Protein AF-A0A2W1BHB2-F1 (afdb_monomer)

Radius of gyration: 22.13 Å; Cα contacts (8 Å, |Δi|>4): 129; chains: 1; bounding box: 73×28×51 Å

Solvent-accessible surface area (backbone atoms only — not comparable to full-atom values): 10340 Å² total; per-residue (Å²): 120,64,66,63,57,37,51,50,30,36,60,56,56,70,39,57,72,58,47,58,59,44,63,76,51,37,40,75,60,80,74,75,76,70,91,70,74,86,74,68,98,80,65,88,74,72,78,78,63,84,66,78,77,71,90,64,68,102,76,68,86,60,79,73,83,74,68,70,53,88,49,71,67,52,37,51,53,52,31,42,50,50,31,23,73,72,37,92,89,43,71,77,83,55,86,57,38,24,28,41,60,71,40,47,38,49,42,30,37,76,74,65,71,46,77,60,55,70,66,57,52,47,51,51,28,64,73,32,24,80,51,68,68,39,35,74,69,49,25,27,39,68,68,15,50,53,44,49,71,67,32,90,85,56,62,98,70,64,75,71,63,55,62,67,68,75,73,117

Structure (mmCIF, N/CA/C/O backbone):
data_AF-A0A2W1BHB2-F1
#
_entry.id   AF-A0A2W1BHB2-F1
#
loop_
_atom_site.group_PDB
_atom_site.id
_atom_site.type_symbol
_atom_site.label_atom_id
_atom_site.label_alt_id
_atom_site.label_comp_id
_atom_site.label_asym_id
_atom_site.label_entity_id
_atom_site.label_seq_id
_atom_site.pdbx_PDB_ins_code
_atom_site.Cartn_x
_atom_site.Cartn_y
_atom_site.Cartn_z
_atom_site.occupancy
_atom_site.B_iso_or_equiv
_atom_site.auth_seq_id
_atom_site.auth_comp_id
_atom_site.auth_asym_id
_atom_site.auth_atom_id
_atom_site.pdbx_PDB_model_num
ATOM 1 N N . MET A 1 1 ? 1.956 -12.190 -21.454 1.00 59.44 1 MET A N 1
ATOM 2 C CA . MET A 1 1 ? 1.671 -11.713 -20.075 1.00 59.44 1 MET A CA 1
ATOM 3 C C . MET A 1 1 ? 2.510 -10.486 -19.694 1.00 59.44 1 MET A C 1
ATOM 5 O O . MET A 1 1 ? 2.245 -9.894 -18.657 1.00 59.44 1 MET A O 1
ATOM 9 N N . ASP A 1 2 ? 3.473 -10.061 -20.518 1.00 78.06 2 ASP A N 1
ATOM 10 C CA . ASP A 1 2 ? 4.434 -9.001 -20.174 1.00 78.06 2 ASP A CA 1
ATOM 11 C C . ASP A 1 2 ? 3.838 -7.591 -20.082 1.00 78.06 2 ASP A C 1
ATOM 13 O O . ASP A 1 2 ? 4.201 -6.842 -19.180 1.00 78.06 2 ASP A O 1
ATOM 17 N N . PHE A 1 3 ? 2.860 -7.254 -20.932 1.00 87.69 3 PHE A N 1
ATOM 18 C CA . PHE A 1 3 ? 2.218 -5.934 -20.904 1.00 87.69 3 PHE A CA 1
ATOM 19 C C . PHE A 1 3 ? 1.515 -5.636 -19.574 1.00 87.69 3 PHE A C 1
ATOM 21 O O . PHE A 1 3 ? 1.622 -4.530 -19.064 1.00 87.69 3 PHE A O 1
ATOM 28 N N . VAL A 1 4 ? 0.823 -6.614 -18.980 1.00 89.44 4 VAL A N 1
ATOM 29 C CA . VAL A 1 4 ? 0.113 -6.409 -17.704 1.00 89.44 4 VAL A CA 1
ATOM 30 C C . VAL A 1 4 ? 1.102 -6.127 -16.574 1.00 89.44 4 VAL A C 1
ATOM 32 O O . VAL A 1 4 ? 0.850 -5.255 -15.747 1.00 89.44 4 VAL A O 1
ATOM 35 N N . THR A 1 5 ? 2.228 -6.842 -16.533 1.00 87.12 5 THR A N 1
ATOM 36 C CA . THR A 1 5 ? 3.285 -6.600 -15.541 1.00 87.12 5 THR A CA 1
ATOM 37 C C . THR A 1 5 ? 3.904 -5.221 -15.740 1.00 87.12 5 THR A C 1
ATOM 39 O O . THR A 1 5 ? 4.012 -4.469 -14.779 1.00 87.12 5 THR A O 1
ATOM 42 N N . LEU A 1 6 ? 4.222 -4.862 -16.986 1.00 89.44 6 LEU A N 1
ATOM 43 C CA . LEU A 1 6 ? 4.741 -3.543 -17.335 1.00 89.44 6 LEU A CA 1
ATO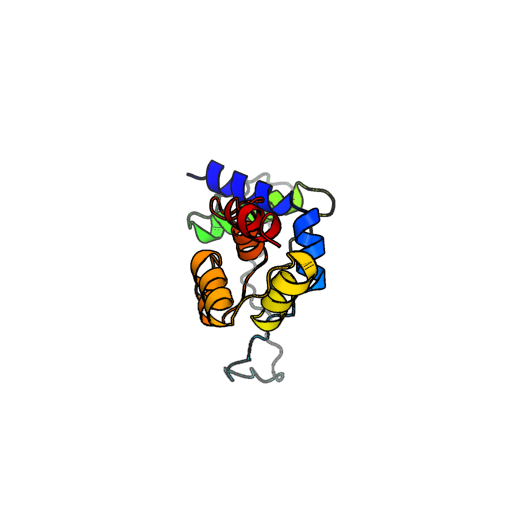M 44 C C . LEU A 1 6 ? 3.770 -2.426 -16.927 1.00 89.44 6 LEU A C 1
ATOM 46 O O . LEU A 1 6 ? 4.151 -1.494 -16.226 1.00 89.44 6 LEU A O 1
ATOM 50 N N . PHE A 1 7 ? 2.495 -2.547 -17.297 1.00 90.94 7 PHE A N 1
ATOM 51 C CA . PHE A 1 7 ? 1.454 -1.586 -16.942 1.00 90.94 7 PHE A CA 1
ATOM 52 C C . PHE A 1 7 ? 1.313 -1.420 -15.425 1.00 90.94 7 PHE A C 1
ATOM 54 O O . PHE A 1 7 ? 1.124 -0.302 -14.949 1.00 90.94 7 PHE A O 1
ATOM 61 N N . ARG A 1 8 ? 1.435 -2.506 -14.649 1.00 88.75 8 ARG A N 1
ATOM 62 C CA . ARG A 1 8 ? 1.427 -2.443 -13.179 1.00 88.75 8 ARG A CA 1
ATOM 63 C C . ARG A 1 8 ? 2.621 -1.662 -12.637 1.00 88.75 8 ARG A C 1
ATOM 65 O O . ARG A 1 8 ? 2.410 -0.820 -11.769 1.00 88.75 8 ARG A O 1
ATOM 72 N N . SER A 1 9 ? 3.826 -1.888 -13.166 1.00 88.81 9 SER A N 1
ATOM 73 C CA . SER A 1 9 ? 5.021 -1.124 -12.785 1.00 88.81 9 SER A CA 1
ATOM 74 C C . SER A 1 9 ? 4.816 0.374 -13.029 1.00 88.81 9 SER A C 1
ATOM 76 O O . SER A 1 9 ? 5.009 1.178 -12.122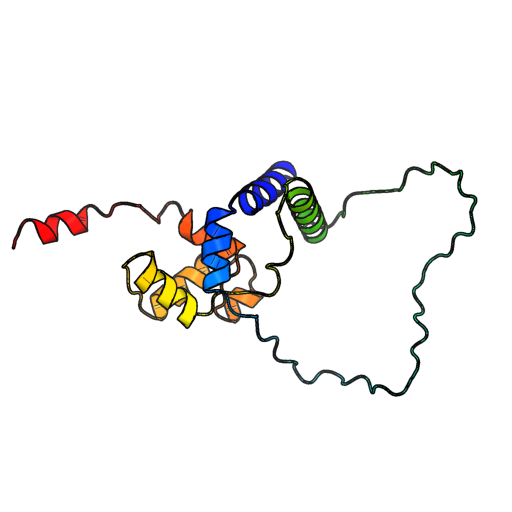 1.00 88.81 9 SER A O 1
ATOM 78 N N . PHE A 1 10 ? 4.314 0.757 -14.208 1.00 90.50 10 PHE A N 1
ATOM 79 C CA . PHE A 1 10 ? 3.989 2.156 -14.511 1.00 90.50 10 PHE A CA 1
ATOM 80 C C . PHE A 1 10 ? 2.892 2.718 -13.602 1.00 90.50 10 PHE A C 1
ATOM 82 O O . PHE A 1 10 ? 3.053 3.796 -13.035 1.00 90.50 10 PHE A O 1
ATOM 89 N N . SER A 1 11 ? 1.794 1.982 -13.422 1.00 89.50 11 SER A N 1
ATOM 90 C CA . SER A 1 11 ? 0.664 2.406 -12.584 1.00 89.50 11 SER A CA 1
ATOM 91 C C . SER A 1 11 ? 1.078 2.687 -11.146 1.00 89.50 11 SER A C 1
ATOM 93 O O . SER A 1 11 ? 0.517 3.576 -10.519 1.00 89.50 11 SER A O 1
ATOM 95 N N . LEU A 1 12 ? 2.048 1.935 -10.625 1.00 87.88 12 LEU A N 1
ATOM 96 C CA . LEU A 1 12 ? 2.578 2.131 -9.284 1.00 87.88 12 LEU A CA 1
ATOM 97 C C . LEU A 1 12 ? 3.485 3.362 -9.205 1.00 87.88 12 LEU A C 1
ATOM 99 O O . LEU A 1 12 ? 3.347 4.158 -8.281 1.00 87.88 12 LEU A O 1
ATOM 103 N N . VAL A 1 13 ? 4.389 3.547 -10.170 1.00 85.38 13 VAL A N 1
ATOM 104 C CA . VAL A 1 13 ? 5.334 4.675 -10.158 1.00 85.38 13 VAL A CA 1
ATOM 105 C C . VAL A 1 13 ? 4.632 6.020 -10.382 1.00 85.38 13 VAL A C 1
ATOM 107 O O . VAL A 1 13 ? 5.037 7.020 -9.797 1.00 85.38 13 VAL A O 1
ATOM 110 N N . MET A 1 14 ? 3.547 6.053 -11.162 1.00 87.31 14 MET A N 1
ATOM 111 C CA . MET A 1 14 ? 2.756 7.272 -11.394 1.00 87.31 14 MET A CA 1
ATOM 112 C C . MET A 1 14 ? 2.018 7.792 -10.147 1.00 87.31 14 MET A C 1
ATOM 114 O O . MET A 1 14 ? 1.488 8.898 -10.182 1.00 87.31 14 MET A O 1
ATOM 118 N N . ARG A 1 15 ? 1.962 7.021 -9.054 1.00 87.62 15 ARG A N 1
ATOM 119 C CA . ARG A 1 15 ? 1.237 7.364 -7.819 1.00 87.62 15 ARG A CA 1
ATOM 120 C C . ARG A 1 15 ? 2.097 8.177 -6.848 1.00 87.62 15 ARG A C 1
ATOM 122 O O . ARG A 1 15 ? 2.343 7.742 -5.718 1.00 87.62 15 ARG A O 1
ATOM 129 N N . SER A 1 16 ? 2.591 9.336 -7.284 1.00 87.56 16 SER A N 1
ATOM 130 C CA . SER A 1 16 ? 3.440 10.201 -6.448 1.00 87.56 16 SER A CA 1
ATOM 131 C C . SER A 1 16 ? 2.727 10.664 -5.173 1.00 87.56 16 SER A C 1
ATOM 133 O O . SER A 1 16 ? 3.336 10.719 -4.113 1.00 87.56 16 SER A O 1
ATOM 135 N N . GLU A 1 17 ? 1.415 10.890 -5.233 1.00 90.00 17 GLU A N 1
ATOM 136 C CA . GLU A 1 17 ? 0.601 11.303 -4.090 1.00 90.00 17 GLU A CA 1
ATOM 137 C C . GLU A 1 17 ? 0.569 10.249 -2.976 1.00 90.00 17 GLU A C 1
ATOM 139 O O . GLU A 1 17 ? 0.678 10.565 -1.790 1.00 90.00 17 GLU A O 1
ATOM 144 N N . LEU A 1 18 ? 0.456 8.970 -3.349 1.00 91.88 18 LEU A N 1
ATOM 145 C CA . LEU A 1 18 ? 0.451 7.872 -2.381 1.00 91.88 18 LEU A CA 1
ATOM 146 C C . LEU A 1 18 ? 1.847 7.627 -1.828 1.00 91.88 18 LEU A C 1
ATOM 148 O O . LEU A 1 18 ? 1.997 7.241 -0.668 1.00 91.88 18 LEU A O 1
ATOM 152 N N . ARG A 1 19 ? 2.863 7.850 -2.660 1.00 89.38 19 ARG A N 1
ATOM 153 C CA . ARG A 1 19 ? 4.258 7.739 -2.261 1.00 89.38 19 ARG A CA 1
ATOM 154 C C . ARG A 1 19 ? 4.601 8.743 -1.168 1.00 89.38 19 ARG A C 1
ATOM 156 O O . ARG A 1 19 ? 5.151 8.334 -0.150 1.00 89.38 19 ARG A O 1
ATOM 163 N N . ASP A 1 20 ? 4.213 10.003 -1.330 1.00 90.44 20 ASP A N 1
ATOM 164 C CA . ASP A 1 20 ? 4.483 11.049 -0.341 1.00 90.44 20 ASP A CA 1
ATOM 165 C C . ASP A 1 20 ? 3.864 10.710 1.023 1.00 90.44 20 ASP A C 1
ATOM 167 O O . ASP A 1 20 ? 4.491 10.881 2.070 1.00 90.44 20 ASP A O 1
ATOM 171 N N . ILE A 1 21 ? 2.639 10.176 1.024 1.00 93.12 21 ILE A N 1
ATOM 172 C CA . ILE A 1 21 ? 1.956 9.727 2.245 1.00 93.12 21 ILE A CA 1
ATOM 173 C C . ILE A 1 21 ? 2.687 8.535 2.873 1.00 93.12 21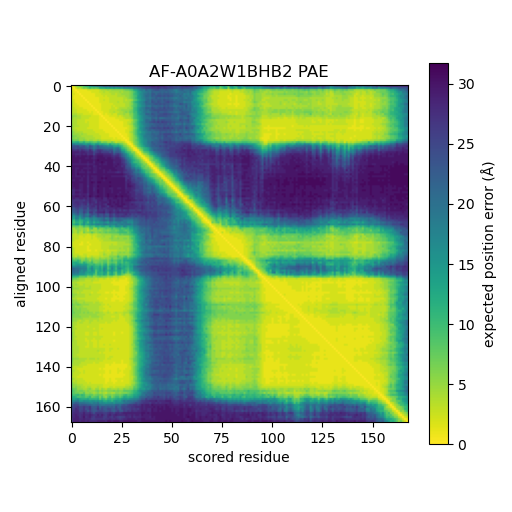 ILE A C 1
ATOM 175 O O . ILE A 1 21 ? 2.878 8.497 4.091 1.00 93.12 21 ILE A O 1
ATOM 179 N N . PHE A 1 22 ? 3.094 7.565 2.052 1.00 94.31 22 PHE A N 1
ATOM 180 C CA . PHE A 1 22 ? 3.823 6.388 2.508 1.00 94.31 22 PHE A CA 1
ATOM 181 C C . PHE A 1 22 ? 5.156 6.778 3.152 1.00 94.31 22 PHE A C 1
ATOM 183 O O . PHE A 1 22 ? 5.444 6.350 4.267 1.00 94.31 22 PHE A O 1
ATOM 190 N N . GLU A 1 23 ? 5.955 7.625 2.502 1.00 92.25 23 GLU A N 1
ATOM 191 C CA . GLU A 1 23 ? 7.293 8.008 2.969 1.00 92.25 23 GLU A CA 1
ATOM 192 C C . GLU A 1 23 ? 7.280 8.744 4.319 1.00 92.25 23 GLU A C 1
ATOM 194 O O . GLU A 1 23 ? 8.217 8.591 5.107 1.00 92.25 23 GLU A O 1
ATOM 199 N N . GLN A 1 24 ? 6.201 9.469 4.631 1.00 93.75 24 GLN A N 1
ATOM 200 C CA . GLN A 1 24 ? 6.016 10.143 5.923 1.00 93.75 24 GLN A CA 1
ATOM 201 C C . GLN A 1 24 ? 5.855 9.178 7.104 1.00 93.75 24 GLN A C 1
ATOM 203 O O . GLN A 1 24 ? 6.142 9.547 8.244 1.00 93.75 24 GLN A O 1
ATOM 208 N N . LEU A 1 25 ? 5.357 7.966 6.856 1.00 94.81 25 LEU A N 1
ATOM 209 C CA . LEU A 1 25 ? 5.047 6.982 7.898 1.00 94.81 25 LEU A CA 1
ATOM 210 C C . LEU A 1 25 ? 5.946 5.747 7.832 1.00 94.81 25 LEU A C 1
ATOM 212 O O . LEU A 1 25 ? 6.100 5.051 8.835 1.00 94.81 25 LEU A O 1
ATOM 216 N N . ALA A 1 26 ? 6.543 5.471 6.675 1.00 94.69 26 ALA A N 1
ATOM 217 C CA . ALA A 1 26 ? 7.359 4.294 6.457 1.00 94.69 26 ALA A CA 1
ATOM 218 C C . ALA A 1 26 ? 8.661 4.366 7.252 1.00 94.69 26 ALA A C 1
ATOM 220 O O . ALA A 1 26 ? 9.383 5.365 7.232 1.00 94.69 26 ALA A O 1
ATOM 221 N N . VAL A 1 27 ? 9.005 3.258 7.891 1.00 94.25 27 VAL A N 1
ATOM 222 C CA . VAL A 1 27 ? 10.245 3.089 8.643 1.00 94.25 27 VAL A CA 1
ATOM 223 C C . VAL A 1 27 ? 11.245 2.267 7.831 1.00 94.25 27 VAL A C 1
ATOM 225 O O . VAL A 1 27 ? 10.839 1.463 6.985 1.00 94.25 27 VAL A O 1
ATOM 228 N N . PRO A 1 28 ? 12.559 2.441 8.050 1.00 91.75 28 PRO A N 1
ATOM 229 C CA . PRO A 1 28 ? 13.549 1.525 7.501 1.00 91.75 28 PRO A CA 1
ATOM 230 C C . PRO A 1 28 ? 13.240 0.090 7.939 1.00 91.75 28 PRO A C 1
ATOM 232 O O . PRO A 1 28 ? 12.977 -0.165 9.117 1.00 91.75 28 PRO A O 1
ATOM 235 N N . ARG A 1 29 ? 13.281 -0.865 7.006 1.00 87.06 29 ARG A N 1
ATOM 236 C CA . ARG A 1 29 ? 13.188 -2.286 7.348 1.00 87.06 29 ARG A CA 1
ATOM 237 C C . ARG A 1 29 ? 14.462 -2.669 8.092 1.00 87.06 29 ARG A C 1
ATOM 239 O O . ARG A 1 29 ? 15.529 -2.763 7.484 1.00 87.06 29 ARG A O 1
ATOM 246 N N . ASN A 1 30 ? 14.345 -2.944 9.388 1.00 71.00 30 ASN A N 1
ATOM 247 C CA . ASN A 1 30 ? 15.420 -3.565 10.150 1.00 71.00 30 ASN A CA 1
ATOM 248 C C . ASN A 1 30 ? 15.647 -4.974 9.601 1.00 71.00 30 ASN A C 1
ATOM 250 O O . ASN A 1 30 ?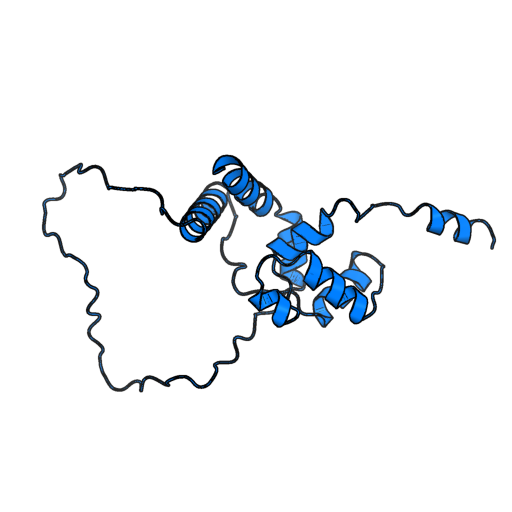 14.979 -5.931 9.987 1.00 71.00 30 ASN A O 1
ATOM 254 N N . ARG A 1 31 ? 16.602 -5.116 8.681 1.00 64.12 31 ARG A N 1
ATOM 255 C CA . ARG A 1 31 ? 17.211 -6.416 8.427 1.00 64.12 31 ARG A CA 1
ATOM 256 C C . ARG A 1 31 ? 17.995 -6.733 9.689 1.00 64.12 31 ARG A C 1
ATOM 258 O O . ARG A 1 31 ? 19.080 -6.191 9.864 1.00 64.12 31 ARG A O 1
ATOM 265 N N . SER A 1 32 ? 17.433 -7.541 10.587 1.00 47.72 32 SER A N 1
ATOM 266 C CA . SER A 1 32 ? 18.256 -8.202 11.597 1.00 47.72 32 SER A CA 1
ATOM 267 C C . SER A 1 32 ? 19.397 -8.872 10.829 1.00 47.72 32 SER A C 1
ATOM 269 O O . SER A 1 32 ? 19.107 -9.703 9.958 1.00 47.72 32 SER A O 1
ATOM 271 N N . PRO A 1 33 ? 20.667 -8.488 11.045 1.00 44.09 33 PRO A N 1
ATOM 272 C CA . PRO A 1 33 ? 21.752 -9.308 10.568 1.00 44.09 33 PRO A CA 1
ATOM 273 C C . PRO A 1 33 ? 21.661 -10.567 11.421 1.00 44.09 33 PRO A C 1
ATOM 275 O O . PRO A 1 33 ? 22.156 -10.611 12.544 1.00 44.09 33 PRO A O 1
ATOM 278 N N . LEU A 1 34 ? 20.975 -11.594 10.914 1.00 44.47 34 LEU A N 1
ATOM 279 C CA . LEU A 1 34 ? 21.267 -12.945 11.356 1.00 44.47 34 LEU A CA 1
ATOM 280 C C . LEU A 1 34 ? 22.782 -13.070 11.227 1.00 44.47 34 LEU A C 1
ATOM 282 O O . LEU A 1 34 ? 23.311 -12.925 10.126 1.00 44.47 34 LEU A O 1
ATOM 286 N N . LEU A 1 35 ? 23.453 -13.217 12.370 1.00 45.75 35 LEU A N 1
ATOM 287 C CA . LEU A 1 35 ? 24.880 -13.473 12.487 1.00 45.75 35 LEU A CA 1
ATOM 288 C C . LEU A 1 35 ? 25.232 -14.602 11.516 1.00 45.75 35 LEU A C 1
ATOM 290 O O . LEU A 1 35 ? 25.003 -15.778 11.777 1.00 45.75 35 LEU A O 1
ATOM 294 N N . GLY A 1 36 ? 25.725 -14.201 10.354 1.00 40.50 36 GLY A N 1
ATOM 295 C CA . GLY A 1 36 ? 25.980 -15.043 9.205 1.00 40.50 36 GLY A CA 1
ATOM 296 C C . GLY A 1 36 ? 27.203 -14.478 8.516 1.00 40.50 36 GLY A C 1
ATOM 297 O O . GLY A 1 36 ? 27.090 -13.749 7.539 1.00 40.50 36 GLY A O 1
ATOM 298 N N . ALA A 1 37 ? 28.355 -14.808 9.099 1.00 39.28 37 ALA A N 1
ATOM 299 C CA . ALA A 1 37 ? 29.695 -14.477 8.638 1.00 39.28 37 ALA A CA 1
ATOM 300 C C . ALA A 1 37 ? 29.979 -12.970 8.516 1.00 39.28 37 ALA A C 1
ATOM 302 O O . ALA A 1 37 ? 29.971 -12.393 7.430 1.00 39.28 37 ALA A O 1
ATOM 303 N N . GLU A 1 38 ? 30.375 -12.371 9.643 1.00 38.38 38 GLU A N 1
ATOM 304 C CA . GLU A 1 38 ? 31.411 -11.337 9.647 1.00 38.38 38 GLU A CA 1
ATOM 305 C C . GLU A 1 38 ? 32.604 -11.865 8.829 1.00 38.38 38 GLU A C 1
ATOM 307 O O . GLU A 1 38 ? 33.490 -12.546 9.347 1.00 38.38 38 GLU A O 1
ATOM 312 N N . LYS A 1 39 ? 32.618 -11.610 7.515 1.00 45.22 39 LYS A N 1
ATOM 313 C CA . LYS A 1 39 ? 33.844 -11.717 6.735 1.00 45.22 39 LYS A CA 1
ATOM 314 C C . LYS A 1 39 ? 34.760 -10.629 7.270 1.00 45.22 39 LYS A C 1
ATOM 316 O O . LYS A 1 39 ? 34.574 -9.446 6.988 1.00 45.22 39 LYS A O 1
ATOM 321 N N . SER A 1 40 ? 35.703 -11.064 8.098 1.00 41.12 40 SER A N 1
ATOM 322 C CA . SER A 1 40 ? 36.782 -10.271 8.659 1.00 41.12 40 SER A CA 1
ATOM 323 C C . SER A 1 40 ? 37.309 -9.277 7.627 1.00 41.12 40 SER A C 1
ATOM 325 O O . SER A 1 40 ? 37.697 -9.653 6.520 1.00 41.12 40 SER A O 1
ATOM 327 N N . ARG A 1 41 ? 37.347 -7.997 8.007 1.00 52.78 41 ARG A N 1
ATOM 328 C CA . ARG A 1 41 ? 37.942 -6.883 7.250 1.00 52.78 41 ARG A CA 1
ATOM 329 C C . ARG A 1 41 ? 39.478 -6.967 7.193 1.00 52.78 41 ARG A C 1
ATOM 331 O O . ARG A 1 41 ? 40.171 -5.970 7.352 1.00 52.78 41 ARG A O 1
ATOM 338 N N . SER A 1 42 ? 40.021 -8.159 6.978 1.00 47.09 42 SER A N 1
ATOM 339 C CA . SER A 1 42 ? 41.456 -8.433 6.910 1.00 47.09 42 SER A CA 1
ATOM 340 C C . SER A 1 42 ? 41.771 -9.379 5.753 1.00 47.09 42 SER A C 1
ATOM 342 O O . SER A 1 42 ? 42.334 -10.457 5.919 1.00 47.09 42 SER A O 1
ATOM 344 N N . SER A 1 43 ? 41.384 -8.969 4.549 1.00 37.88 43 SER A N 1
ATOM 345 C CA . SER A 1 43 ? 42.071 -9.313 3.304 1.00 37.88 43 SER A CA 1
ATOM 346 C C . SER A 1 43 ? 41.619 -8.340 2.221 1.00 37.88 43 SER A C 1
ATOM 348 O O . SER A 1 43 ? 40.419 -8.072 2.128 1.00 37.88 43 SER A O 1
ATOM 350 N N . PRO A 1 44 ? 42.523 -7.807 1.383 1.00 43.28 44 PRO A N 1
ATOM 351 C CA . PRO A 1 44 ? 42.101 -7.200 0.138 1.00 43.28 44 PRO A CA 1
ATOM 352 C C . PRO A 1 44 ? 41.564 -8.342 -0.731 1.00 43.28 44 PRO A C 1
ATOM 354 O O . PRO A 1 44 ? 42.325 -9.027 -1.413 1.00 43.28 44 PRO A O 1
ATOM 357 N N . GLU A 1 45 ? 40.255 -8.604 -0.676 1.00 42.31 45 GLU A N 1
ATOM 358 C CA . GLU A 1 45 ? 39.603 -9.382 -1.724 1.00 42.31 45 GLU A CA 1
ATOM 359 C C . GLU A 1 45 ? 39.734 -8.537 -2.995 1.00 42.31 45 GLU A C 1
ATOM 361 O O . GLU A 1 45 ? 38.951 -7.623 -3.255 1.00 42.31 45 GLU A O 1
ATOM 366 N N . LEU A 1 46 ? 40.796 -8.806 -3.764 1.00 43.75 46 LEU A N 1
ATOM 367 C CA . LEU A 1 46 ? 40.864 -8.459 -5.172 1.00 43.75 46 LEU A CA 1
ATOM 368 C C . LEU A 1 46 ? 39.528 -8.891 -5.752 1.00 43.75 46 LEU A C 1
ATOM 370 O O . LEU A 1 46 ? 39.247 -10.090 -5.818 1.00 43.75 46 LEU A O 1
ATOM 374 N N . PHE A 1 47 ? 38.700 -7.910 -6.112 1.00 40.34 47 PHE A N 1
ATOM 375 C CA . PHE A 1 47 ? 37.479 -8.116 -6.861 1.00 40.34 47 PHE A CA 1
ATOM 376 C C . PHE A 1 47 ? 37.855 -8.925 -8.098 1.00 40.34 47 PHE A C 1
ATOM 378 O O . PHE A 1 47 ? 38.208 -8.384 -9.144 1.00 40.34 47 PHE A O 1
ATOM 385 N N . ARG A 1 48 ? 37.744 -10.250 -8.007 1.00 42.16 48 ARG A N 1
ATOM 386 C CA . ARG A 1 48 ? 37.679 -11.123 -9.167 1.00 42.16 48 ARG A CA 1
ATOM 387 C C . ARG A 1 48 ? 36.249 -11.018 -9.681 1.00 42.16 48 ARG A C 1
ATOM 389 O O . ARG A 1 48 ? 35.513 -11.995 -9.768 1.00 42.16 48 ARG A O 1
ATOM 396 N N . SER A 1 49 ? 35.865 -9.783 -10.015 1.00 43.50 49 SER A N 1
ATOM 397 C CA . SER A 1 49 ? 34.874 -9.557 -11.039 1.00 43.50 49 SER A CA 1
ATOM 398 C C . SER A 1 49 ? 35.389 -10.362 -12.213 1.00 43.50 49 SER A C 1
ATOM 400 O O . SER A 1 49 ? 36.464 -10.088 -12.750 1.00 43.50 49 SER A O 1
ATOM 402 N N . ARG A 1 50 ? 34.647 -11.393 -12.607 1.00 42.69 50 ARG A N 1
ATOM 403 C CA . ARG A 1 50 ? 34.768 -11.958 -13.946 1.00 42.69 50 ARG A CA 1
ATOM 404 C C . ARG A 1 50 ? 34.193 -10.914 -14.914 1.00 42.69 50 ARG A C 1
ATOM 406 O O . ARG A 1 50 ? 33.274 -11.188 -15.673 1.00 42.69 50 ARG A O 1
ATOM 413 N N . ALA A 1 51 ? 34.728 -9.693 -14.855 1.00 42.66 51 ALA A N 1
ATOM 414 C CA . ALA A 1 51 ? 34.743 -8.777 -15.958 1.00 42.66 51 ALA A CA 1
ATOM 415 C C . ALA A 1 51 ? 35.492 -9.547 -17.030 1.00 42.66 51 ALA A C 1
ATOM 417 O O . ALA A 1 51 ? 36.712 -9.717 -16.984 1.00 42.66 51 ALA A O 1
ATOM 418 N N . ILE A 1 52 ? 34.728 -10.108 -17.957 1.00 46.06 52 ILE A N 1
ATOM 419 C CA . ILE A 1 52 ? 35.258 -10.475 -19.250 1.00 46.06 52 ILE A CA 1
ATOM 420 C C . ILE A 1 52 ? 35.693 -9.134 -19.843 1.00 46.06 52 ILE A C 1
ATOM 422 O O . ILE A 1 52 ? 34.911 -8.449 -20.496 1.00 46.06 52 ILE A O 1
ATOM 426 N N . PHE A 1 53 ? 36.920 -8.716 -19.530 1.00 48.00 53 PHE A N 1
ATOM 427 C CA . PHE A 1 53 ? 37.600 -7.629 -20.206 1.00 48.00 53 PHE A CA 1
ATOM 428 C C . PHE A 1 53 ? 37.795 -8.100 -21.642 1.00 48.00 53 PHE A C 1
ATOM 430 O O . PHE A 1 53 ? 38.800 -8.712 -21.995 1.00 48.00 53 PHE A O 1
ATOM 437 N N . ARG A 1 54 ? 36.778 -7.872 -22.474 1.00 50.16 54 ARG A N 1
ATOM 438 C CA . ARG A 1 54 ? 36.937 -7.908 -23.918 1.00 50.16 54 ARG A CA 1
ATOM 439 C C . ARG A 1 54 ? 37.589 -6.590 -24.285 1.00 50.16 54 ARG A C 1
ATOM 441 O O . ARG A 1 54 ? 36.918 -5.601 -24.554 1.00 50.16 54 ARG A O 1
ATOM 448 N N . THR A 1 55 ? 38.914 -6.584 -24.260 1.00 52.66 55 THR A N 1
ATOM 449 C CA . THR A 1 55 ? 39.714 -5.684 -25.082 1.00 52.66 55 THR A CA 1
ATOM 450 C C . THR A 1 55 ? 39.303 -5.907 -26.537 1.00 52.66 55 THR A C 1
ATOM 452 O O . THR A 1 55 ? 39.793 -6.791 -27.230 1.00 52.66 55 THR A O 1
ATOM 455 N N . GLY A 1 56 ? 38.308 -5.148 -26.980 1.00 52.06 56 GLY A N 1
ATOM 456 C CA . GLY A 1 56 ? 37.765 -5.201 -28.325 1.00 52.06 56 GLY A CA 1
ATOM 457 C C . GLY A 1 56 ? 37.266 -3.817 -28.689 1.00 52.06 56 GLY A C 1
ATOM 458 O O . GLY A 1 56 ? 36.193 -3.434 -28.250 1.00 52.06 56 GLY A O 1
ATOM 459 N N . LEU A 1 57 ? 38.116 -3.089 -29.416 1.00 51.12 57 LEU A N 1
ATOM 460 C CA . LEU A 1 57 ? 37.883 -1.885 -30.225 1.00 51.12 57 LEU A CA 1
ATOM 461 C C . LEU A 1 57 ? 36.506 -1.202 -30.091 1.00 51.12 57 LEU A C 1
ATOM 463 O O . LEU A 1 57 ? 35.472 -1.796 -30.394 1.00 51.12 57 LEU A O 1
ATOM 467 N N . LEU A 1 58 ? 36.547 0.101 -29.771 1.00 55.88 58 LEU A N 1
ATOM 468 C CA . LEU A 1 58 ? 35.437 1.058 -29.588 1.00 55.88 58 LEU A CA 1
ATOM 469 C C . LEU A 1 58 ? 34.403 1.168 -30.738 1.00 55.88 58 LEU A C 1
ATOM 471 O O . LEU A 1 58 ? 33.530 2.027 -30.689 1.00 55.88 58 LEU A O 1
ATOM 475 N N . THR A 1 59 ? 34.483 0.343 -31.779 1.00 57.09 59 THR A N 1
ATOM 476 C CA . THR A 1 59 ? 33.690 0.464 -33.011 1.00 57.09 59 THR A CA 1
ATOM 477 C C . THR A 1 59 ? 32.831 -0.755 -33.331 1.00 57.09 59 THR A C 1
ATOM 479 O O . THR A 1 59 ? 32.206 -0.794 -34.392 1.00 57.09 59 THR A O 1
ATOM 482 N N . ARG A 1 60 ? 32.739 -1.761 -32.449 1.00 46.91 60 ARG A N 1
ATOM 483 C C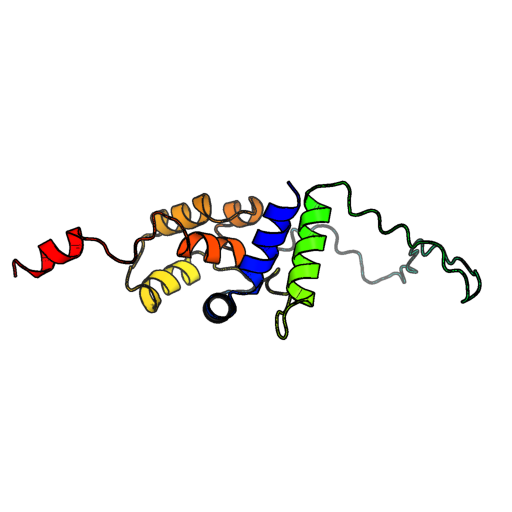A . ARG A 1 60 ? 31.858 -2.904 -32.718 1.00 46.91 60 ARG A CA 1
ATOM 484 C C . ARG A 1 60 ? 30.443 -2.645 -32.204 1.00 46.91 60 ARG A C 1
ATOM 486 O O . ARG A 1 60 ? 30.148 -2.901 -31.041 1.00 46.91 60 ARG A O 1
ATOM 493 N N . ASN A 1 61 ? 29.553 -2.258 -33.118 1.00 54.09 61 ASN A N 1
ATOM 494 C CA . ASN A 1 61 ? 28.104 -2.442 -32.990 1.00 54.09 61 ASN A CA 1
ATOM 495 C C . ASN A 1 61 ? 27.784 -3.949 -33.017 1.00 54.09 61 ASN A C 1
ATOM 497 O O . ASN A 1 61 ? 27.198 -4.464 -33.963 1.00 54.09 61 ASN A O 1
ATOM 501 N N . GLY A 1 62 ? 28.252 -4.702 -32.021 1.00 52.16 62 GLY A N 1
ATOM 502 C CA . GLY A 1 62 ? 27.642 -5.988 -31.725 1.00 52.16 62 GLY A CA 1
ATOM 503 C C . GLY A 1 62 ? 26.293 -5.667 -31.117 1.00 52.16 62 GLY A C 1
ATOM 504 O O . GLY A 1 62 ? 26.264 -4.884 -30.171 1.00 52.16 62 GLY A O 1
ATOM 505 N N . SER A 1 63 ? 25.209 -6.214 -31.669 1.00 53.88 63 SER A N 1
ATOM 506 C CA . SER A 1 63 ? 23.919 -6.235 -30.987 1.00 53.88 63 SER A CA 1
ATOM 507 C C . SER A 1 63 ? 24.198 -6.652 -29.552 1.00 53.88 63 SER A C 1
ATOM 509 O O . SER A 1 63 ? 24.634 -7.777 -29.300 1.00 53.88 63 SER A O 1
ATOM 511 N N . LEU A 1 64 ? 24.100 -5.690 -28.636 1.00 55.00 64 LEU A N 1
ATOM 512 C CA . LEU A 1 64 ? 24.151 -5.977 -27.223 1.00 55.00 64 LEU A CA 1
ATOM 513 C C . LEU A 1 64 ? 22.999 -6.953 -27.053 1.00 55.00 64 LEU A C 1
ATOM 515 O O . LEU A 1 64 ? 21.863 -6.585 -27.351 1.00 55.00 64 LEU A O 1
ATOM 519 N N . ASP A 1 65 ? 23.330 -8.205 -26.755 1.00 55.44 65 ASP A N 1
ATOM 520 C CA . ASP A 1 65 ? 22.386 -9.303 -26.594 1.00 55.44 65 ASP A CA 1
ATOM 521 C C . ASP A 1 65 ? 21.607 -9.003 -25.307 1.00 55.44 65 ASP A C 1
ATOM 523 O O . ASP A 1 65 ? 21.837 -9.560 -24.237 1.00 55.44 65 ASP A O 1
ATOM 527 N N . LEU A 1 66 ? 20.770 -7.969 -25.389 1.00 58.16 66 LEU A N 1
ATOM 528 C CA . LEU A 1 66 ? 19.811 -7.527 -24.400 1.00 58.16 66 LEU A CA 1
ATOM 529 C C . LEU A 1 66 ? 18.620 -8.467 -24.522 1.00 58.16 66 LEU A C 1
ATOM 531 O O . LEU A 1 66 ? 17.490 -8.030 -24.728 1.00 58.16 66 LEU A O 1
ATOM 535 N N . GLU A 1 67 ? 18.883 -9.768 -24.441 1.00 56.91 67 GLU A N 1
ATOM 536 C CA . GLU A 1 67 ? 17.808 -10.715 -24.247 1.00 56.91 67 GLU A CA 1
ATOM 537 C C . GLU A 1 67 ? 17.177 -10.356 -22.898 1.00 56.91 67 GLU A C 1
ATOM 539 O O . GLU A 1 67 ? 17.874 -10.309 -21.871 1.00 56.91 67 GLU A O 1
ATOM 544 N N . PRO A 1 68 ? 15.879 -10.008 -22.877 1.00 59.88 68 PRO A N 1
ATOM 545 C CA . PRO A 1 68 ? 15.209 -9.696 -21.633 1.00 59.88 68 PRO A CA 1
ATOM 546 C C . PRO A 1 68 ? 15.340 -10.905 -20.696 1.00 59.88 68 PRO A C 1
ATOM 548 O O . PRO A 1 68 ? 15.326 -12.047 -21.167 1.00 59.88 68 PRO A O 1
ATOM 551 N N . PRO A 1 69 ? 15.461 -10.693 -19.372 1.00 62.22 69 PRO A N 1
ATOM 552 C CA . PRO A 1 69 ? 15.605 -11.792 -18.426 1.00 62.22 69 PRO A CA 1
ATOM 553 C C . PRO A 1 69 ? 14.547 -12.871 -18.692 1.00 62.22 69 PRO A C 1
ATOM 555 O O . PRO A 1 69 ? 13.362 -12.569 -18.806 1.00 62.22 69 PRO A O 1
ATOM 558 N N . SER A 1 70 ? 14.942 -14.135 -1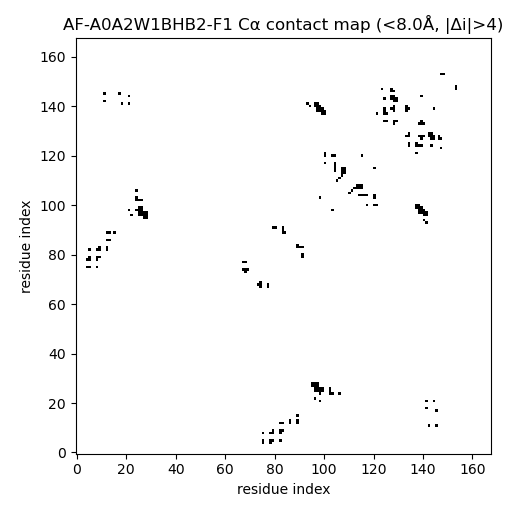8.839 1.00 66.31 70 SER A N 1
ATOM 559 C CA . SER A 1 70 ? 13.962 -15.192 -19.140 1.00 66.31 70 SER A CA 1
ATOM 560 C C . SER A 1 70 ? 13.051 -15.460 -17.928 1.00 66.31 70 SER A C 1
ATOM 562 O O . SER A 1 70 ? 11.846 -15.737 -18.049 1.00 66.31 70 SER A O 1
ATOM 564 N N . ASP A 1 71 ? 13.600 -15.282 -16.723 1.00 80.19 71 ASP A N 1
ATOM 565 C CA . ASP A 1 71 ? 12.897 -15.493 -15.471 1.00 80.19 71 ASP A CA 1
ATOM 566 C C . ASP A 1 71 ? 11.905 -14.357 -15.160 1.00 80.19 71 ASP A C 1
ATOM 568 O O . ASP A 1 71 ? 12.122 -13.172 -15.424 1.00 80.19 71 ASP A O 1
ATOM 572 N N . LYS A 1 72 ? 10.755 -14.732 -14.591 1.00 77.81 72 LYS A N 1
ATOM 573 C CA . LYS A 1 72 ? 9.655 -13.795 -14.306 1.00 77.81 72 LYS A CA 1
ATOM 574 C C . LYS A 1 72 ? 10.067 -12.687 -13.326 1.00 77.81 72 LYS A C 1
ATOM 576 O O . LYS A 1 72 ? 9.568 -11.569 -13.433 1.00 77.81 72 LYS A O 1
ATOM 581 N N . VAL A 1 73 ? 10.962 -12.994 -12.382 1.00 78.50 73 VAL A N 1
ATOM 582 C CA . VAL A 1 73 ? 11.438 -12.044 -11.365 1.00 78.50 73 VAL A CA 1
ATOM 583 C C . VAL A 1 73 ? 12.366 -11.009 -12.000 1.00 78.50 73 VAL A C 1
ATOM 585 O O . VAL A 1 73 ? 12.192 -9.813 -11.770 1.00 78.50 73 VAL A O 1
ATOM 588 N N . GLY A 1 74 ? 13.300 -11.450 -12.840 1.00 81.38 74 GLY A N 1
ATOM 589 C CA . GLY A 1 74 ? 14.180 -10.600 -13.630 1.00 81.38 74 GLY A CA 1
ATOM 590 C C . GLY A 1 74 ? 13.402 -9.650 -14.536 1.00 81.38 74 GLY A C 1
ATOM 591 O O . GLY A 1 74 ? 13.690 -8.454 -14.547 1.00 81.38 74 GLY A O 1
ATOM 592 N N . ARG A 1 75 ? 12.349 -10.132 -15.213 1.00 83.50 75 ARG A N 1
ATOM 593 C CA . ARG A 1 75 ? 11.481 -9.262 -16.032 1.00 83.50 75 ARG A CA 1
ATOM 594 C C . ARG A 1 75 ? 10.750 -8.212 -15.223 1.00 83.50 75 ARG A C 1
ATOM 596 O O . ARG A 1 75 ? 10.757 -7.053 -15.622 1.00 83.50 75 ARG A O 1
ATOM 603 N N . LYS A 1 76 ? 10.155 -8.583 -14.082 1.00 84.38 76 LYS A N 1
ATOM 604 C CA . LYS A 1 76 ? 9.505 -7.603 -13.198 1.00 84.38 76 LYS A CA 1
ATOM 605 C C . LYS A 1 76 ? 10.493 -6.504 -12.806 1.00 84.38 76 LYS A C 1
ATOM 607 O O . LYS A 1 76 ? 10.172 -5.335 -12.953 1.00 84.38 76 LYS A O 1
ATOM 612 N N . LYS A 1 77 ? 11.710 -6.871 -12.393 1.00 84.31 77 LYS A N 1
ATOM 613 C CA . LYS A 1 77 ? 12.758 -5.898 -12.045 1.00 84.31 77 LYS A CA 1
ATOM 614 C C . LYS A 1 77 ? 13.120 -4.982 -13.215 1.00 84.31 77 LYS A C 1
ATOM 616 O O . LYS A 1 77 ? 13.284 -3.785 -13.009 1.00 84.31 77 LYS A O 1
ATOM 621 N N . ALA A 1 78 ? 13.224 -5.525 -14.427 1.00 85.69 78 ALA A N 1
ATOM 622 C CA . ALA A 1 78 ? 13.489 -4.731 -15.624 1.00 85.69 78 ALA A CA 1
ATOM 623 C C . ALA A 1 78 ? 12.351 -3.735 -15.914 1.00 85.69 78 ALA A C 1
ATOM 625 O O . ALA A 1 78 ? 12.617 -2.578 -16.228 1.00 85.69 78 ALA A O 1
ATOM 626 N N . PHE A 1 79 ? 11.092 -4.153 -15.757 1.00 89.12 79 PHE A N 1
ATOM 627 C CA . PHE A 1 79 ? 9.929 -3.280 -15.932 1.00 89.12 79 PHE A CA 1
ATOM 628 C C . PHE A 1 79 ? 9.804 -2.224 -14.836 1.00 89.12 79 PHE A C 1
ATOM 630 O O . PHE A 1 79 ? 9.502 -1.077 -15.149 1.00 89.12 79 PHE A O 1
ATOM 637 N N . ASP A 1 80 ? 10.083 -2.576 -13.581 1.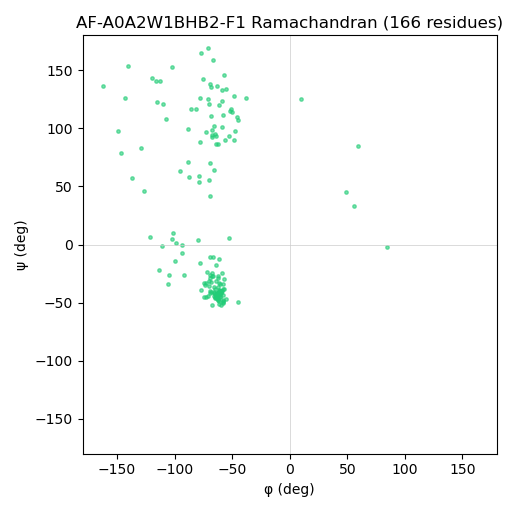00 86.44 80 ASP A N 1
ATOM 638 C CA . ASP A 1 80 ? 10.108 -1.630 -12.463 1.00 86.44 80 ASP A CA 1
ATOM 639 C C . ASP A 1 80 ? 11.182 -0.552 -12.697 1.00 86.44 80 ASP A C 1
ATOM 641 O O . ASP A 1 80 ? 10.918 0.638 -12.521 1.00 86.44 80 ASP A O 1
ATOM 645 N N . LEU A 1 81 ? 12.366 -0.950 -13.180 1.00 86.88 81 LEU A N 1
ATOM 646 C CA . LEU A 1 81 ? 13.439 -0.023 -13.544 1.00 86.88 81 LEU A CA 1
ATOM 647 C C . LEU A 1 81 ? 13.047 0.876 -14.724 1.00 86.88 81 LEU A C 1
ATOM 649 O O . LEU A 1 81 ? 13.273 2.082 -14.675 1.00 86.88 81 LEU A O 1
ATOM 653 N N . LEU A 1 82 ? 12.444 0.300 -15.767 1.00 88.69 82 LEU A N 1
ATOM 654 C CA . LEU A 1 82 ? 11.982 1.046 -16.937 1.00 88.69 82 LEU A CA 1
ATOM 655 C C . LEU A 1 82 ? 10.902 2.072 -16.563 1.00 88.69 82 LEU A C 1
ATOM 657 O O . LEU A 1 82 ? 10.982 3.221 -16.988 1.00 88.69 82 LEU A O 1
ATOM 661 N N . ALA A 1 83 ? 9.922 1.675 -15.750 1.00 88.19 83 ALA A N 1
ATOM 662 C CA . ALA A 1 83 ? 8.858 2.554 -15.276 1.00 88.19 83 ALA A CA 1
ATOM 663 C C . ALA A 1 83 ? 9.406 3.716 -14.436 1.00 88.19 83 ALA A C 1
ATOM 665 O O . ALA A 1 83 ? 8.986 4.856 -14.622 1.00 88.19 83 ALA A O 1
ATOM 666 N N . ALA A 1 84 ? 10.374 3.445 -13.554 1.00 84.06 84 ALA A N 1
ATOM 667 C CA . ALA A 1 84 ? 11.033 4.483 -12.766 1.00 84.06 84 ALA A CA 1
ATOM 668 C C . ALA A 1 84 ? 11.860 5.441 -13.638 1.00 84.06 84 ALA A C 1
ATOM 670 O O . ALA A 1 84 ? 11.795 6.650 -13.452 1.00 84.06 84 ALA A O 1
ATOM 671 N N . ALA A 1 85 ? 12.594 4.925 -14.627 1.00 85.81 85 ALA A N 1
ATOM 672 C CA . ALA A 1 85 ? 13.389 5.752 -15.536 1.00 85.81 85 ALA A CA 1
ATOM 673 C C . ALA A 1 85 ? 12.531 6.634 -16.462 1.00 85.81 85 ALA A C 1
ATOM 675 O O . ALA A 1 85 ? 12.984 7.688 -16.904 1.00 85.81 85 ALA A O 1
ATOM 676 N N . ALA A 1 86 ? 11.303 6.210 -16.766 1.00 86.12 86 ALA A N 1
ATOM 677 C CA . ALA A 1 86 ? 10.409 6.912 -17.680 1.00 86.12 86 ALA A CA 1
ATOM 678 C C . ALA A 1 86 ? 9.722 8.147 -17.069 1.00 86.12 86 ALA A C 1
ATOM 680 O O . ALA A 1 86 ? 9.171 8.956 -17.816 1.00 86.12 86 ALA A O 1
ATOM 681 N N . LEU A 1 87 ? 9.721 8.302 -15.740 1.00 79.62 87 LEU A N 1
ATOM 682 C CA . LEU A 1 87 ? 8.972 9.353 -15.049 1.00 79.62 87 LEU A CA 1
ATOM 683 C C . LEU A 1 87 ? 9.916 10.338 -14.335 1.00 79.62 87 LEU A C 1
ATOM 685 O O . LEU A 1 87 ? 10.692 9.930 -13.468 1.00 79.62 87 LEU A O 1
ATOM 689 N N . PRO A 1 88 ? 9.853 11.648 -14.646 1.00 70.56 88 PRO A N 1
ATOM 690 C CA . PRO A 1 88 ? 10.652 12.657 -13.955 1.00 70.56 88 PRO A CA 1
ATOM 691 C C . PRO A 1 88 ? 10.363 12.657 -12.447 1.00 70.56 88 PRO A C 1
ATOM 693 O O . PRO A 1 88 ? 9.220 12.814 -12.031 1.00 70.56 88 PRO A O 1
ATOM 696 N N . GLY A 1 89 ? 11.399 12.477 -11.623 1.00 66.56 89 GLY A N 1
ATOM 697 C CA . GLY A 1 89 ? 11.271 12.466 -10.158 1.00 66.56 89 GLY A CA 1
ATOM 698 C C . GLY A 1 89 ? 10.869 11.120 -9.541 1.00 66.56 89 GLY A C 1
ATOM 699 O O . GLY A 1 89 ? 10.839 11.000 -8.316 1.00 66.56 89 GLY A O 1
ATOM 700 N N . ALA A 1 90 ? 10.627 10.079 -10.342 1.00 65.25 90 ALA A N 1
ATOM 701 C CA . ALA A 1 90 ? 10.395 8.735 -9.830 1.00 65.25 90 ALA A CA 1
ATOM 702 C C . ALA A 1 90 ? 11.699 8.116 -9.299 1.00 65.25 90 ALA A C 1
ATOM 704 O O . ALA A 1 90 ? 12.496 7.550 -10.042 1.00 65.25 90 ALA A O 1
ATOM 705 N N . CYS A 1 91 ? 11.930 8.196 -7.988 1.00 59.19 91 CYS A N 1
ATOM 706 C CA . CYS A 1 91 ? 13.063 7.506 -7.377 1.00 59.19 91 CYS A CA 1
ATOM 707 C C . CYS A 1 91 ? 12.748 6.000 -7.220 1.00 59.19 91 CYS A C 1
ATOM 709 O O . CYS A 1 91 ? 11.746 5.658 -6.593 1.00 59.19 91 CYS A O 1
ATOM 711 N N . PRO A 1 92 ? 13.572 5.066 -7.721 1.00 57.22 92 PRO A N 1
ATOM 712 C CA . PRO A 1 92 ? 13.330 3.629 -7.545 1.00 57.22 92 PRO A CA 1
ATOM 713 C C . PRO A 1 92 ? 13.386 3.162 -6.079 1.00 57.22 92 PRO A C 1
ATOM 715 O O . PRO A 1 92 ? 12.928 2.067 -5.754 1.00 57.22 92 PRO A O 1
ATOM 718 N N . ASP A 1 93 ? 13.973 3.960 -5.182 1.00 60.31 93 ASP A N 1
ATOM 719 C CA . ASP A 1 93 ? 14.454 3.465 -3.894 1.00 60.31 93 ASP A CA 1
ATOM 720 C C . ASP A 1 93 ? 13.470 3.647 -2.731 1.00 60.31 93 ASP A C 1
ATOM 722 O O . ASP A 1 93 ? 13.730 4.339 -1.752 1.00 60.31 93 ASP A O 1
ATOM 726 N N . VAL A 1 94 ? 12.317 2.983 -2.822 1.00 61.59 94 VAL A N 1
ATOM 727 C CA . VAL A 1 94 ? 11.493 2.685 -1.629 1.00 61.59 94 VAL A CA 1
ATOM 728 C C . VAL A 1 94 ? 11.740 1.249 -1.141 1.00 61.59 94 VAL A C 1
ATOM 730 O O . VAL A 1 94 ? 11.172 0.799 -0.150 1.00 61.59 94 VAL A O 1
ATOM 733 N N . SER A 1 95 ? 12.638 0.516 -1.807 1.00 66.81 95 SER A N 1
ATOM 734 C CA . SER A 1 95 ? 12.875 -0.923 -1.625 1.00 66.81 95 SER A CA 1
ATOM 735 C C . SER A 1 95 ? 13.339 -1.338 -0.216 1.00 66.81 95 SER A C 1
ATOM 737 O O . SER A 1 95 ? 13.316 -2.523 0.125 1.00 66.81 95 SER A O 1
ATOM 739 N N . GLY A 1 96 ? 13.732 -0.371 0.619 1.00 80.19 96 GLY A N 1
ATOM 740 C CA . GLY A 1 96 ? 14.151 -0.571 2.006 1.00 80.19 96 GLY A CA 1
ATOM 741 C C . GLY A 1 96 ? 13.200 -0.021 3.073 1.00 80.19 96 GLY A C 1
ATOM 742 O O . GLY A 1 96 ? 13.510 -0.165 4.256 1.00 80.19 96 GLY A O 1
ATOM 743 N N . ARG A 1 97 ? 12.077 0.611 2.706 1.00 91.75 97 ARG A N 1
ATOM 744 C CA . ARG A 1 97 ? 11.135 1.216 3.663 1.00 91.75 97 ARG A CA 1
ATOM 745 C C . ARG A 1 97 ? 9.805 0.476 3.670 1.00 91.75 97 ARG A C 1
ATOM 747 O O . ARG A 1 97 ? 9.309 0.062 2.627 1.00 91.75 97 ARG A O 1
ATOM 754 N N . VAL A 1 98 ? 9.235 0.313 4.857 1.00 95.75 98 VAL A N 1
ATOM 755 C CA . VAL A 1 98 ? 8.003 -0.450 5.082 1.00 95.75 98 VAL A CA 1
ATOM 756 C C . VAL A 1 98 ? 7.125 0.247 6.112 1.00 95.75 98 VAL A C 1
ATOM 758 O O . VAL A 1 98 ? 7.627 0.942 6.994 1.00 95.75 98 VAL A O 1
ATOM 761 N N . LEU A 1 99 ? 5.815 0.028 6.038 1.00 97.06 99 LEU A N 1
ATOM 762 C CA . LEU A 1 99 ? 4.928 0.287 7.165 1.00 97.06 99 LEU A CA 1
ATOM 763 C C . LEU A 1 99 ? 4.915 -0.953 8.060 1.00 97.06 99 LEU A C 1
ATOM 765 O O . LEU A 1 99 ? 4.493 -2.029 7.642 1.00 97.06 99 LEU A O 1
ATOM 769 N N . SER A 1 100 ? 5.382 -0.802 9.293 1.00 96.56 100 SER A N 1
ATOM 770 C CA . SER A 1 100 ? 5.157 -1.775 10.360 1.00 96.56 100 SER A CA 1
ATOM 771 C C . SER A 1 100 ? 3.730 -1.652 10.904 1.00 96.56 100 SER A C 1
ATOM 773 O O . SER A 1 100 ? 3.075 -0.623 10.695 1.00 96.56 100 SER A O 1
ATOM 775 N N . LEU A 1 101 ? 3.263 -2.656 11.656 1.00 97.31 101 LEU A N 1
ATOM 776 C CA . LEU A 1 101 ? 1.946 -2.632 12.313 1.00 97.31 101 LEU A CA 1
ATOM 777 C C . LEU A 1 101 ? 1.637 -1.297 13.026 1.00 97.31 101 LEU A C 1
ATOM 779 O O . LEU A 1 101 ? 0.590 -0.723 12.729 1.00 97.31 101 LEU A O 1
ATOM 783 N N . PRO A 1 102 ? 2.524 -0.725 13.872 1.00 96.94 102 PRO A N 1
ATOM 784 C CA . PRO A 1 102 ? 2.258 0.567 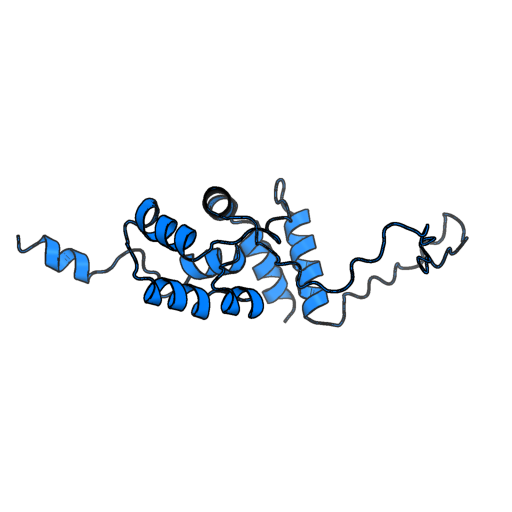14.509 1.00 96.94 102 PRO A CA 1
ATOM 785 C C . PRO A 1 102 ? 2.066 1.717 13.515 1.00 96.94 102 PRO A C 1
ATOM 787 O O . PRO A 1 102 ? 1.166 2.539 13.672 1.00 96.94 102 PRO A O 1
ATOM 790 N N . THR A 1 103 ? 2.897 1.786 12.473 1.00 97.56 103 THR A N 1
ATOM 791 C CA . THR A 1 103 ? 2.821 2.873 11.483 1.00 97.56 103 THR A CA 1
ATOM 792 C C . THR A 1 103 ? 1.609 2.746 10.564 1.00 97.56 103 THR A C 1
ATOM 794 O O . THR A 1 103 ? 1.018 3.761 10.201 1.00 97.56 103 THR A O 1
ATOM 797 N N . LEU A 1 104 ? 1.185 1.516 10.251 1.00 97.94 104 LEU A N 1
ATOM 798 C CA . LEU A 1 104 ? -0.059 1.253 9.531 1.00 97.94 104 LEU A CA 1
ATOM 799 C C . LEU A 1 104 ? -1.277 1.584 10.404 1.00 97.94 104 LEU A C 1
ATOM 801 O O . LEU A 1 104 ? -2.213 2.217 9.927 1.00 97.94 104 LEU A O 1
ATOM 805 N N . GLY A 1 105 ? -1.244 1.234 11.693 1.00 97.75 105 GLY A N 1
ATOM 806 C CA . GLY A 1 105 ? -2.274 1.627 12.657 1.00 97.75 105 GLY A CA 1
ATOM 807 C C . GLY A 1 105 ? -2.424 3.143 12.742 1.00 97.75 105 GLY A C 1
ATOM 808 O O . GLY A 1 105 ? -3.523 3.667 12.572 1.00 97.75 105 GLY A O 1
ATOM 809 N N . LYS A 1 106 ? -1.299 3.858 12.874 1.00 97.75 106 LYS A N 1
ATOM 810 C CA . LYS A 1 106 ? -1.270 5.325 12.855 1.00 97.75 106 LYS A CA 1
ATOM 811 C C . LYS A 1 106 ? -1.820 5.894 11.549 1.00 97.75 106 LYS A C 1
ATOM 813 O O . LYS A 1 106 ? -2.524 6.899 11.581 1.00 97.75 106 LYS A O 1
ATOM 818 N N . PHE A 1 107 ? -1.520 5.283 10.402 1.00 97.56 107 PHE A N 1
ATOM 819 C CA . PHE A 1 107 ? -2.110 5.687 9.125 1.00 97.56 107 PHE A CA 1
ATOM 820 C C . PHE A 1 107 ? -3.639 5.574 9.158 1.00 97.56 107 PHE A C 1
ATOM 822 O O . PHE A 1 107 ? -4.331 6.546 8.855 1.00 97.56 107 PHE A O 1
ATOM 829 N N . CYS A 1 108 ? -4.167 4.416 9.557 1.00 96.31 108 CYS A N 1
ATOM 830 C CA . CYS A 1 108 ? -5.606 4.186 9.614 1.00 96.31 108 CYS A CA 1
ATOM 831 C C . CYS A 1 108 ? -6.299 5.157 10.584 1.00 96.31 108 CYS A C 1
ATOM 833 O O . CYS A 1 108 ? -7.321 5.742 10.245 1.00 96.31 108 CYS A O 1
ATOM 835 N N . GLU A 1 109 ? -5.701 5.417 11.743 1.00 95.69 109 GLU A N 1
ATOM 836 C CA . GLU A 1 109 ? -6.235 6.366 12.719 1.00 95.69 109 GLU A CA 1
ATOM 837 C C . GLU A 1 109 ? -6.180 7.819 12.222 1.00 95.69 109 GLU A C 1
ATOM 839 O O . GLU A 1 109 ? -7.189 8.513 12.221 1.00 95.69 109 GLU A O 1
ATOM 844 N N . THR A 1 110 ? -5.018 8.288 11.764 1.00 94.75 110 THR A N 1
ATOM 845 C CA . THR A 1 110 ? -4.789 9.728 11.532 1.00 94.75 110 THR A CA 1
ATOM 846 C C . THR A 1 110 ? -5.106 10.201 10.117 1.00 94.75 110 THR A C 1
ATOM 848 O O . THR A 1 110 ? -5.377 11.383 9.913 1.00 94.75 110 THR A O 1
ATOM 851 N N . ARG A 1 111 ? -5.033 9.312 9.118 1.00 93.88 111 ARG A N 1
ATOM 852 C CA . ARG A 1 111 ? -5.281 9.650 7.706 1.00 93.88 111 ARG A CA 1
ATOM 853 C C . ARG A 1 111 ? -6.627 9.138 7.206 1.00 93.88 111 ARG A C 1
ATOM 855 O O . ARG A 1 111 ? -7.223 9.807 6.372 1.00 93.88 111 ARG A O 1
ATOM 862 N N . GLN A 1 112 ? -7.091 7.987 7.698 1.00 92.31 112 GLN A N 1
ATOM 863 C CA . GLN A 1 112 ? -8.383 7.407 7.301 1.00 92.31 112 GLN A CA 1
ATOM 864 C C . GLN A 1 112 ? -9.502 7.686 8.319 1.00 92.31 112 GLN A C 1
ATOM 866 O O . GLN A 1 112 ? -10.665 7.533 7.975 1.00 92.31 112 GLN A O 1
ATOM 871 N N . ASN A 1 113 ? -9.179 8.128 9.546 1.00 91.94 113 ASN A N 1
ATOM 872 C CA . ASN A 1 113 ? -10.132 8.229 10.665 1.00 91.94 113 ASN A CA 1
ATOM 873 C C . ASN A 1 113 ? -10.840 6.897 10.980 1.00 91.94 113 ASN A C 1
ATOM 875 O O . ASN A 1 113 ? -11.987 6.864 11.417 1.00 91.94 113 ASN A O 1
ATOM 879 N N . GLU A 1 114 ? -10.133 5.786 10.783 1.00 92.12 114 GLU A N 1
ATOM 880 C CA . GLU A 1 114 ? -10.629 4.434 11.005 1.00 92.12 114 GLU A CA 1
ATOM 881 C C . GLU A 1 114 ? -9.647 3.656 11.884 1.00 92.12 114 GLU A C 1
ATOM 883 O O . GLU A 1 114 ? -8.815 2.910 11.359 1.00 92.12 114 GLU A O 1
ATOM 888 N N . PRO A 1 115 ? -9.699 3.796 13.219 1.00 93.94 115 PRO A N 1
ATOM 889 C CA . PRO A 1 115 ? -8.840 3.011 14.093 1.00 93.94 115 PRO A CA 1
ATOM 890 C C . PRO A 1 115 ? -9.102 1.515 13.877 1.00 93.94 115 PRO A C 1
ATOM 892 O O . PRO A 1 115 ? -10.249 1.067 13.820 1.00 93.94 115 PRO A O 1
ATOM 895 N N . LYS A 1 116 ? -8.026 0.735 13.738 1.00 95.19 116 LYS A N 1
ATOM 896 C CA . LYS A 1 116 ? -8.095 -0.713 13.512 1.00 95.19 116 LYS A CA 1
ATOM 897 C C . LYS A 1 116 ? -7.396 -1.459 14.635 1.00 95.19 116 LYS A C 1
ATOM 899 O O . LYS A 1 116 ? -6.364 -1.027 15.142 1.00 95.19 116 LYS A O 1
ATOM 904 N N . THR A 1 117 ? -7.964 -2.599 15.001 1.00 97.81 117 THR A N 1
ATOM 905 C CA . THR A 1 117 ? -7.337 -3.543 15.930 1.00 97.81 117 THR A CA 1
ATOM 906 C C . THR A 1 117 ? -6.089 -4.161 15.307 1.00 97.81 117 THR A C 1
ATOM 908 O O . THR A 1 117 ? -5.956 -4.226 14.084 1.00 97.81 117 THR A O 1
ATOM 911 N N . GLU A 1 118 ? -5.185 -4.684 16.135 1.00 97.38 118 GLU A N 1
ATOM 912 C CA . GLU A 1 118 ? -3.970 -5.336 15.639 1.00 97.38 118 GLU A CA 1
ATOM 913 C C . GLU A 1 118 ? -4.278 -6.496 14.679 1.00 97.38 118 GLU A C 1
ATOM 915 O O . GLU A 1 118 ? -3.612 -6.637 13.654 1.00 97.38 118 GLU A O 1
ATOM 920 N N . GLN A 1 119 ? -5.325 -7.281 14.955 1.00 98.00 119 GLN A N 1
ATOM 921 C CA . GLN A 1 119 ? -5.740 -8.370 14.073 1.00 98.00 119 GLN A CA 1
ATOM 922 C C . GLN A 1 119 ? -6.176 -7.852 12.696 1.00 98.00 119 GLN A C 1
ATOM 924 O O . GLN A 1 119 ? -5.700 -8.355 11.684 1.00 98.00 119 GLN A O 1
ATOM 929 N N . GLN A 1 120 ? -6.993 -6.796 12.641 1.00 97.62 120 GLN A N 1
ATOM 930 C CA . GLN A 1 120 ? -7.406 -6.183 11.372 1.00 97.62 120 GLN A CA 1
ATOM 931 C C . GLN A 1 120 ? -6.214 -5.619 10.588 1.00 97.62 120 GLN A C 1
ATOM 933 O O . GLN A 1 120 ? -6.177 -5.713 9.362 1.00 97.62 120 GLN A O 1
ATOM 938 N N . LEU A 1 121 ? -5.222 -5.048 11.280 1.00 98.19 121 LEU A N 1
ATOM 939 C CA . LEU A 1 121 ? -3.988 -4.580 10.646 1.00 98.19 121 LEU A CA 1
ATOM 940 C C . LEU A 1 121 ? -3.188 -5.746 10.051 1.00 98.19 121 LEU A C 1
ATOM 942 O O . LEU A 1 121 ? -2.718 -5.645 8.918 1.00 98.19 121 LEU A O 1
ATOM 946 N N . ARG A 1 122 ? -3.074 -6.870 10.771 1.00 98.12 122 ARG A N 1
ATOM 947 C CA . ARG A 1 122 ? -2.453 -8.093 10.241 1.00 98.12 122 ARG A CA 1
ATOM 948 C C . ARG A 1 122 ? -3.210 -8.605 9.020 1.00 98.12 122 ARG A C 1
ATOM 950 O O . ARG A 1 122 ? -2.572 -8.893 8.014 1.00 98.12 122 ARG A O 1
ATOM 957 N N . ASP A 1 123 ? -4.539 -8.646 9.060 1.00 98.00 123 ASP A N 1
ATOM 958 C CA . ASP A 1 123 ? -5.365 -9.115 7.940 1.00 98.00 123 ASP A CA 1
ATOM 959 C C . ASP A 1 123 ? -5.170 -8.249 6.681 1.00 98.00 123 ASP A C 1
ATOM 961 O O . ASP A 1 123 ? -5.036 -8.780 5.574 1.00 98.00 123 ASP A O 1
ATOM 965 N N . ILE A 1 124 ? -5.061 -6.922 6.843 1.00 97.75 124 ILE A N 1
ATOM 966 C CA . ILE A 1 124 ? -4.708 -6.006 5.746 1.00 97.75 124 ILE A CA 1
ATOM 967 C C . ILE A 1 124 ? -3.359 -6.396 5.141 1.00 97.75 124 ILE A C 1
ATOM 969 O O . ILE A 1 124 ? -3.257 -6.527 3.920 1.00 97.75 124 ILE A O 1
ATOM 973 N N . ILE A 1 125 ? -2.331 -6.610 5.963 1.00 97.94 125 ILE A N 1
ATOM 974 C CA . ILE A 1 125 ? -0.997 -6.975 5.470 1.00 97.94 125 ILE A CA 1
ATOM 975 C C . ILE A 1 125 ? -1.036 -8.333 4.764 1.00 97.94 125 ILE A C 1
ATOM 977 O O . ILE A 1 125 ? -0.523 -8.458 3.652 1.00 97.94 125 ILE A O 1
ATOM 981 N N . GLN A 1 126 ? -1.700 -9.330 5.354 1.00 97.88 126 GLN A N 1
ATOM 982 C CA . GLN A 1 126 ? -1.801 -10.670 4.776 1.00 97.88 126 GLN A CA 1
ATOM 983 C C . GLN A 1 126 ? -2.451 -10.657 3.387 1.00 97.88 126 GLN A C 1
ATOM 985 O O . GLN A 1 126 ? -1.991 -11.356 2.481 1.00 97.88 126 GLN A O 1
ATOM 990 N N . ARG A 1 127 ? -3.488 -9.833 3.199 1.00 97.50 127 ARG A N 1
ATOM 991 C CA . ARG A 1 127 ? -4.231 -9.728 1.937 1.00 97.50 127 ARG A CA 1
ATOM 992 C C . ARG A 1 127 ? -3.496 -8.928 0.858 1.00 97.50 127 ARG A C 1
ATOM 994 O O . ARG A 1 127 ? -3.561 -9.295 -0.318 1.00 97.50 127 ARG A O 1
ATOM 1001 N N . HIS A 1 128 ? -2.826 -7.836 1.224 1.00 97.56 128 HIS A N 1
ATOM 1002 C CA . HIS A 1 128 ? -2.355 -6.853 0.240 1.00 97.56 128 HIS A CA 1
ATOM 1003 C C . HIS A 1 128 ? -0.854 -6.902 -0.033 1.00 97.56 128 HIS A C 1
ATOM 1005 O O . HIS A 1 128 ? -0.459 -6.546 -1.144 1.00 97.56 128 HIS A O 1
ATOM 1011 N N . GLU A 1 129 ? -0.026 -7.362 0.909 1.00 96.94 129 GLU A N 1
ATOM 1012 C CA . GLU A 1 129 ? 1.425 -7.408 0.722 1.00 96.94 129 GLU A CA 1
ATOM 1013 C C . GLU A 1 129 ? 1.810 -8.486 -0.304 1.00 96.94 129 GLU A C 1
ATOM 1015 O O . GLU A 1 129 ? 1.483 -9.653 -0.083 1.00 96.94 129 GLU A O 1
ATOM 1020 N N . PRO A 1 130 ? 2.484 -8.156 -1.422 1.00 93.12 130 PRO A N 1
ATOM 1021 C CA . PRO A 1 130 ? 2.909 -9.151 -2.406 1.00 93.12 130 PRO A CA 1
ATOM 1022 C C . PRO A 1 130 ? 4.097 -10.016 -1.952 1.00 93.12 130 PRO A C 1
ATOM 1024 O O . PRO A 1 130 ? 4.127 -11.200 -2.302 1.00 93.12 130 PRO A O 1
ATOM 1027 N N . ASP A 1 131 ? 5.058 -9.474 -1.194 1.00 92.19 131 ASP A N 1
ATOM 1028 C CA . ASP A 1 131 ? 6.257 -10.207 -0.769 1.00 92.19 131 ASP A CA 1
ATOM 1029 C C . ASP A 1 131 ? 5.950 -11.097 0.454 1.00 92.19 131 ASP A C 1
ATOM 1031 O O . ASP A 1 131 ? 5.630 -10.588 1.532 1.00 92.19 131 ASP A O 1
ATOM 1035 N N . PRO A 1 132 ? 6.069 -12.435 0.344 1.00 93.44 132 PRO A N 1
ATOM 1036 C CA . PRO A 1 132 ? 5.790 -13.334 1.461 1.00 93.44 132 PRO A CA 1
ATOM 1037 C C . PRO A 1 132 ? 6.713 -13.111 2.667 1.00 93.44 132 PRO A C 1
ATOM 1039 O O . PRO A 1 132 ? 6.296 -13.380 3.791 1.00 93.44 132 PRO A O 1
ATOM 1042 N N . THR A 1 133 ? 7.937 -12.613 2.464 1.00 93.38 133 THR A N 1
ATOM 1043 C CA . THR A 1 133 ? 8.863 -12.325 3.569 1.00 93.38 133 THR A CA 1
ATOM 1044 C C . THR A 1 133 ? 8.396 -11.120 4.376 1.00 93.38 133 THR A C 1
ATOM 1046 O O . THR A 1 133 ? 8.349 -11.181 5.599 1.00 93.38 133 THR A O 1
ATOM 1049 N N . LEU A 1 134 ? 7.962 -10.052 3.700 1.00 94.50 134 LEU A N 1
ATOM 1050 C CA . LEU A 1 134 ? 7.380 -8.881 4.355 1.00 94.50 134 LEU A CA 1
ATOM 1051 C C . LEU A 1 134 ? 6.071 -9.228 5.059 1.00 94.50 134 LEU A C 1
ATOM 1053 O O . LEU A 1 134 ? 5.833 -8.779 6.178 1.00 94.50 134 LEU A O 1
ATOM 1057 N N . ARG A 1 135 ? 5.265 -10.092 4.441 1.00 96.06 135 ARG A N 1
ATOM 1058 C CA . ARG A 1 135 ? 4.024 -10.587 5.030 1.00 96.06 135 ARG A CA 1
ATOM 1059 C C . ARG A 1 135 ? 4.267 -11.356 6.333 1.00 96.06 135 ARG A C 1
ATOM 1061 O O . ARG A 1 135 ? 3.526 -11.163 7.294 1.00 96.06 135 ARG A O 1
ATOM 1068 N N . ALA A 1 136 ? 5.301 -12.198 6.381 1.00 95.06 136 ALA A N 1
ATOM 1069 C CA . ALA A 1 136 ? 5.700 -12.913 7.596 1.00 95.06 136 ALA A CA 1
ATOM 1070 C C . ALA A 1 136 ? 6.200 -11.957 8.696 1.00 95.06 136 ALA A C 1
ATOM 1072 O O . ALA A 1 136 ? 5.884 -12.150 9.868 1.00 95.06 136 ALA A O 1
ATOM 1073 N N . ASP A 1 137 ? 6.896 -10.887 8.307 1.00 95.12 137 ASP A N 1
ATOM 1074 C CA . ASP A 1 137 ? 7.406 -9.849 9.211 1.00 95.12 137 ASP A CA 1
ATOM 1075 C C . ASP A 1 137 ? 6.328 -8.823 9.639 1.00 95.12 137 ASP A C 1
ATOM 1077 O O . ASP A 1 137 ? 6.642 -7.842 10.315 1.00 95.12 137 ASP A O 1
ATOM 1081 N N . ASN A 1 138 ? 5.061 -9.004 9.240 1.00 96.69 138 ASN A N 1
ATOM 1082 C CA . ASN A 1 138 ? 3.972 -8.029 9.412 1.00 96.69 138 ASN A CA 1
ATOM 1083 C C . ASN A 1 138 ? 4.359 -6.611 8.950 1.00 96.69 138 ASN A C 1
ATOM 1085 O O . ASN A 1 138 ? 4.108 -5.610 9.631 1.00 96.69 138 ASN A O 1
ATOM 1089 N N . CYS A 1 139 ? 4.990 -6.542 7.782 1.00 96.75 139 CYS A N 1
ATOM 1090 C CA . CYS A 1 139 ? 5.419 -5.315 7.132 1.00 96.75 139 CYS A CA 1
ATOM 1091 C C . CYS A 1 139 ? 4.679 -5.134 5.803 1.00 96.75 139 CYS A C 1
ATOM 1093 O O . CYS A 1 139 ? 4.504 -6.087 5.047 1.00 96.75 139 CYS A O 1
ATOM 1095 N N . LEU A 1 140 ? 4.292 -3.896 5.501 1.00 97.12 140 LEU A N 1
ATOM 1096 C CA . LEU A 1 140 ? 3.649 -3.519 4.246 1.00 97.12 140 LEU A CA 1
ATOM 1097 C C . LEU A 1 140 ? 4.606 -2.665 3.407 1.00 97.12 140 LEU A C 1
ATOM 1099 O O . LEU A 1 140 ? 5.057 -1.601 3.838 1.00 97.12 140 LEU A O 1
ATOM 1103 N N . SER A 1 141 ? 4.926 -3.135 2.209 1.00 95.38 141 SER A N 1
ATOM 1104 C CA . SER A 1 141 ? 5.675 -2.395 1.194 1.00 95.38 141 SER A CA 1
ATOM 1105 C C . SER A 1 141 ? 4.837 -1.261 0.599 1.00 95.38 141 SER A C 1
ATOM 1107 O O . SER A 1 141 ? 3.619 -1.201 0.775 1.00 95.38 141 SER A O 1
ATOM 1109 N N . PHE A 1 142 ? 5.474 -0.380 -0.177 1.00 94.00 142 PHE A N 1
ATOM 1110 C CA . PHE A 1 142 ? 4.740 0.620 -0.952 1.00 94.00 142 PHE A CA 1
ATOM 1111 C C . PHE A 1 142 ? 3.756 -0.026 -1.946 1.00 94.00 142 PHE A C 1
ATOM 1113 O O . PHE A 1 142 ? 2.617 0.421 -2.059 1.00 94.00 142 PHE A O 1
ATOM 1120 N N . GLU A 1 1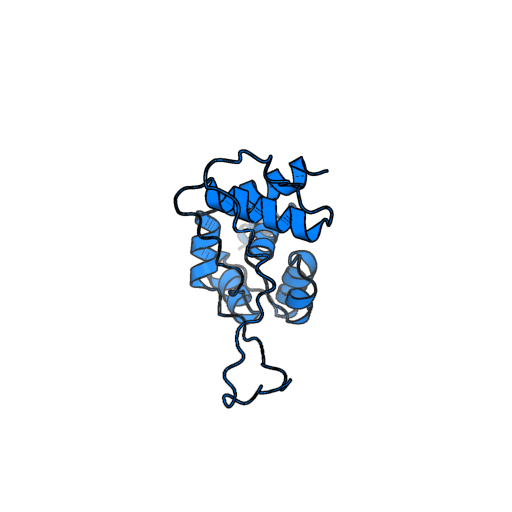43 ? 4.144 -1.125 -2.607 1.00 93.00 143 GLU A N 1
ATOM 1121 C CA . GLU A 1 143 ? 3.236 -1.875 -3.489 1.00 93.00 143 GLU A CA 1
ATOM 1122 C C . GLU A 1 143 ? 2.026 -2.411 -2.711 1.00 93.00 143 GLU A C 1
ATOM 1124 O O . GLU A 1 143 ? 0.887 -2.247 -3.152 1.00 93.00 143 GLU A O 1
ATOM 1129 N N . GLY A 1 144 ? 2.253 -2.991 -1.529 1.00 95.44 144 GLY A N 1
ATOM 1130 C CA . GLY A 1 144 ? 1.184 -3.440 -0.638 1.00 95.44 144 GLY A CA 1
ATOM 1131 C C . GLY A 1 144 ? 0.262 -2.303 -0.186 1.00 95.44 144 GLY A C 1
ATOM 1132 O O . GLY A 1 144 ? -0.956 -2.467 -0.167 1.00 95.44 144 GLY A O 1
ATOM 1133 N N . PHE A 1 145 ? 0.819 -1.128 0.112 1.00 96.44 145 PHE A N 1
ATOM 1134 C CA . PHE A 1 145 ? 0.061 0.061 0.504 1.00 96.44 145 PHE A CA 1
ATOM 1135 C C . PHE A 1 145 ? -0.849 0.576 -0.618 1.00 96.44 145 PHE A C 1
ATOM 1137 O O . PHE A 1 145 ? -2.036 0.814 -0.391 1.00 96.44 145 PHE A O 1
ATOM 1144 N N . VAL A 1 146 ? -0.332 0.680 -1.846 1.00 94.56 146 VAL A N 1
ATOM 1145 C CA . VAL A 1 146 ? -1.145 1.062 -3.012 1.00 94.56 146 VAL A CA 1
ATOM 1146 C C . VAL A 1 146 ? -2.255 0.037 -3.246 1.00 94.56 146 VAL A C 1
ATOM 1148 O O . VAL A 1 146 ? -3.402 0.418 -3.478 1.00 94.56 146 VAL A O 1
ATOM 1151 N N . ARG A 1 147 ? -1.949 -1.264 -3.141 1.00 94.75 147 ARG A N 1
ATOM 1152 C CA . ARG A 1 147 ? -2.943 -2.343 -3.280 1.00 94.75 147 ARG A CA 1
ATOM 1153 C C . ARG A 1 147 ? -4.039 -2.266 -2.225 1.00 94.75 147 ARG A C 1
ATOM 1155 O O . ARG A 1 147 ? -5.186 -2.502 -2.565 1.00 94.75 147 ARG A O 1
ATOM 1162 N N . PHE A 1 148 ? -3.695 -1.930 -0.984 1.00 95.69 148 PHE A N 1
ATOM 1163 C CA . PHE A 1 148 ? -4.667 -1.724 0.087 1.00 95.69 148 PHE A CA 1
ATOM 1164 C C . PHE A 1 148 ? -5.629 -0.577 -0.236 1.00 95.69 148 PHE A C 1
ATOM 1166 O O . PHE A 1 148 ? -6.841 -0.766 -0.215 1.00 95.69 148 PHE A O 1
ATOM 1173 N N . LEU A 1 149 ? -5.107 0.593 -0.608 1.00 94.56 149 LEU A N 1
ATOM 1174 C CA . LEU A 1 149 ? -5.951 1.759 -0.886 1.00 94.56 149 LEU A CA 1
ATOM 1175 C C . LEU A 1 149 ? -6.800 1.620 -2.151 1.00 94.56 149 LEU A C 1
ATOM 1177 O O . LEU A 1 149 ? -7.847 2.254 -2.257 1.00 94.56 149 LEU A O 1
ATOM 1181 N N . THR A 1 150 ? -6.347 0.808 -3.104 1.00 91.69 150 THR A N 1
ATOM 1182 C CA . THR A 1 150 ? -7.040 0.553 -4.374 1.00 91.69 150 THR A CA 1
ATOM 1183 C C . THR A 1 150 ? -7.799 -0.774 -4.389 1.00 91.69 150 THR A C 1
ATOM 1185 O O . THR A 1 150 ? -8.264 -1.192 -5.452 1.00 91.69 150 THR A O 1
ATOM 1188 N N . ASP A 1 151 ? -7.930 -1.449 -3.240 1.00 92.38 151 ASP A N 1
ATOM 1189 C CA . ASP A 1 151 ? -8.730 -2.668 -3.146 1.00 92.38 151 ASP A CA 1
ATOM 1190 C C . ASP A 1 151 ? -10.197 -2.333 -3.451 1.00 92.38 151 ASP A C 1
ATOM 1192 O O . ASP A 1 151 ? -10.741 -1.326 -3.001 1.00 92.38 151 ASP A O 1
ATOM 1196 N N . LYS A 1 152 ? -10.840 -3.188 -4.247 1.00 87.75 152 LYS A N 1
ATOM 1197 C CA . LYS A 1 152 ? -12.239 -3.032 -4.667 1.00 87.75 152 LYS A CA 1
ATOM 1198 C C . LYS A 1 152 ? -13.223 -2.976 -3.494 1.00 87.75 152 LYS A C 1
ATOM 1200 O O . LYS A 1 152 ? -14.308 -2.431 -3.654 1.00 87.75 152 LYS A O 1
ATOM 1205 N N . ASP A 1 153 ? -12.844 -3.545 -2.353 1.00 86.38 153 ASP A N 1
ATOM 1206 C CA . ASP A 1 153 ? -13.661 -3.585 -1.146 1.00 86.38 153 ASP A CA 1
ATOM 1207 C C . ASP A 1 153 ? -13.342 -2.397 -0.210 1.00 86.38 153 ASP A C 1
ATOM 1209 O O . ASP A 1 153 ? -13.963 -2.258 0.842 1.00 86.38 153 ASP A O 1
ATOM 1213 N N . ASN A 1 154 ? -12.401 -1.519 -0.588 1.00 85.19 154 ASN A N 1
ATOM 1214 C CA . ASN A 1 154 ? -12.081 -0.279 0.120 1.00 85.19 154 ASN A CA 1
ATOM 1215 C C . ASN A 1 154 ? -12.971 0.873 -0.380 1.00 85.19 154 ASN A C 1
ATOM 1217 O O . ASN A 1 154 ? -12.537 1.766 -1.112 1.00 85.19 154 ASN A O 1
ATOM 1221 N N . TYR A 1 155 ? -14.257 0.817 -0.034 1.00 82.94 155 TYR A N 1
ATOM 1222 C CA . TYR A 1 155 ? -15.234 1.820 -0.452 1.00 82.94 155 TYR A CA 1
ATOM 1223 C C . TYR A 1 155 ? -14.991 3.167 0.236 1.00 82.94 155 TYR A C 1
ATOM 1225 O O . TYR A 1 155 ? -14.806 3.235 1.444 1.00 82.94 155 TYR A O 1
ATOM 1233 N N . ALA A 1 156 ? -15.111 4.263 -0.519 1.00 77.12 156 ALA A N 1
ATOM 1234 C CA . ALA A 1 156 ? -15.073 5.619 0.041 1.00 77.12 156 ALA A CA 1
ATOM 1235 C C . ALA A 1 156 ? -16.308 5.962 0.903 1.00 77.12 156 ALA A C 1
ATOM 1237 O O . ALA A 1 156 ? -16.343 7.007 1.549 1.00 77.12 156 ALA A O 1
ATOM 1238 N N . PHE A 1 157 ? -17.344 5.120 0.874 1.00 69.81 157 PHE A N 1
ATOM 1239 C CA . PHE A 1 157 ? -18.610 5.344 1.558 1.00 69.81 157 PHE A CA 1
ATOM 1240 C C . PHE A 1 157 ? -19.165 4.026 2.101 1.00 69.81 157 PHE A C 1
ATOM 1242 O O . PHE A 1 157 ? -19.358 3.079 1.338 1.00 69.81 157 PHE A O 1
ATOM 1249 N N . VAL A 1 158 ? -19.476 3.992 3.400 1.00 68.12 158 VAL A N 1
ATOM 1250 C CA . VAL A 1 158 ? -20.192 2.886 4.049 1.00 68.12 158 VAL A CA 1
ATOM 1251 C C . VAL A 1 158 ? -21.620 3.355 4.364 1.00 68.12 158 VAL A C 1
ATOM 1253 O O . VAL A 1 158 ? -21.808 4.173 5.269 1.00 68.12 158 VAL A O 1
ATOM 1256 N N . PRO A 1 159 ? -22.654 2.866 3.652 1.00 61.84 159 PRO A N 1
ATOM 1257 C CA . PRO A 1 159 ? -24.037 3.298 3.867 1.00 61.84 159 PRO A CA 1
ATOM 1258 C C . PRO A 1 159 ? -24.534 3.094 5.307 1.00 61.84 159 PRO A C 1
ATOM 1260 O O . PRO A 1 159 ? -25.369 3.862 5.788 1.00 61.84 159 PRO A O 1
ATOM 1263 N N . GLU A 1 160 ? -24.023 2.085 6.021 1.00 57.94 160 GLU A N 1
ATOM 1264 C CA . GLU A 1 160 ? -24.432 1.805 7.402 1.00 57.94 160 GLU A CA 1
ATOM 1265 C C . GLU A 1 160 ? -24.000 2.889 8.410 1.00 57.94 160 GLU A C 1
ATOM 1267 O O . GLU A 1 160 ? -24.693 3.080 9.410 1.00 57.94 160 GLU A O 1
ATOM 1272 N N . GLN A 1 161 ? -22.940 3.666 8.138 1.00 56.69 161 GLN A N 1
ATOM 1273 C CA . GLN A 1 161 ? -22.522 4.784 9.003 1.00 56.69 161 GLN A CA 1
ATOM 1274 C C . GLN A 1 161 ? -23.515 5.960 8.980 1.00 56.69 161 GLN A C 1
ATOM 1276 O O . GLN A 1 161 ? -23.671 6.648 9.986 1.00 56.69 161 GLN A O 1
ATOM 1281 N N . MET A 1 162 ? -24.250 6.167 7.880 1.00 54.84 162 MET A N 1
ATOM 1282 C CA . MET A 1 162 ? -25.304 7.191 7.809 1.00 54.84 162 MET A CA 1
ATOM 1283 C C . MET A 1 162 ? -26.497 6.848 8.710 1.00 54.84 162 MET A C 1
ATOM 1285 O O . MET A 1 162 ? -27.018 7.724 9.395 1.00 54.84 162 MET A O 1
ATOM 1289 N N . ARG A 1 163 ? -26.919 5.576 8.772 1.00 51.97 163 ARG A N 1
ATOM 1290 C CA . ARG A 1 163 ? -28.084 5.180 9.588 1.00 51.97 163 ARG A CA 1
ATOM 1291 C C . ARG A 1 163 ? -27.871 5.397 11.087 1.00 51.97 163 ARG A C 1
ATOM 1293 O O . ARG A 1 163 ? -28.828 5.729 11.777 1.00 51.97 163 ARG A O 1
ATOM 1300 N N . ALA A 1 164 ? -26.640 5.269 11.580 1.00 50.62 164 ALA A N 1
ATOM 1301 C CA . ALA A 1 164 ? -26.317 5.536 12.982 1.00 50.62 164 ALA A CA 1
ATOM 1302 C C . ALA A 1 164 ? -26.341 7.038 13.343 1.00 50.62 164 ALA A C 1
ATOM 1304 O O . ALA A 1 164 ? -26.568 7.376 14.503 1.00 50.62 164 ALA A O 1
ATOM 1305 N N . ASN A 1 165 ? -26.156 7.932 12.363 1.00 52.25 165 ASN A N 1
ATOM 1306 C CA . ASN A 1 165 ? -26.086 9.385 12.573 1.00 52.25 165 ASN A CA 1
ATOM 1307 C C . ASN A 1 165 ? -27.431 10.117 12.396 1.00 52.25 165 ASN A C 1
ATOM 1309 O O . ASN A 1 165 ? -27.511 11.300 12.703 1.00 52.25 165 ASN A O 1
ATOM 1313 N N . PHE A 1 166 ? -28.484 9.436 11.930 1.00 53.59 166 PHE A N 1
ATOM 1314 C CA . PHE A 1 166 ? -29.838 10.001 11.786 1.00 53.59 166 PHE A CA 1
ATOM 1315 C C . PHE A 1 166 ? -30.815 9.572 12.899 1.00 53.59 166 PHE A C 1
ATOM 1317 O O . PHE A 1 166 ? -31.993 9.914 12.842 1.00 53.59 166 PHE A O 1
ATOM 1324 N N . ILE A 1 167 ? -30.345 8.829 13.910 1.00 49.16 167 ILE A N 1
ATOM 1325 C CA . ILE A 1 167 ? -31.145 8.401 15.075 1.00 49.16 167 ILE A CA 1
ATOM 1326 C C . ILE A 1 167 ? -30.440 8.800 16.387 1.00 49.16 167 ILE A C 1
ATOM 1328 O O . ILE A 1 167 ? -30.301 7.997 17.310 1.00 49.16 167 ILE A O 1
ATOM 1332 N N . ARG A 1 168 ? -29.949 10.039 16.467 1.00 40.00 168 ARG A N 1
ATOM 1333 C CA . ARG A 1 168 ? -29.546 10.675 17.728 1.00 40.00 168 ARG A CA 1
ATOM 1334 C C . ARG A 1 168 ? -30.114 12.078 17.812 1.00 40.00 168 ARG A C 1
ATOM 1336 O O . ARG A 1 168 ? -30.026 12.788 16.789 1.00 40.00 168 ARG A O 1
#

Nearest PDB structures (foldseek):
  6pmp-assembly3_C  TM=9.606E-01  e=1.040E-02  Rattus norvegicus
  1djw-assembly1_A  TM=8.873E-01  e=6.572E-03  Rattus norvegicus
  1qat-assembly1_A  TM=7.229E-01  e=2.622E-03  Rattus norvegicus
  1qat-assembly2_B  TM=7.024E-01  e=2.207E-03  Rattus norvegicus
  1djy-assembly2_B  TM=7.061E-01  e=1.468E-02  Rattus norvegicus

InterPro domains:
  IPR001192 Phosphoinositide phospholipase C family [PTHR10336] (2-161)
  IPR011992 EF-hand domain pair [SSF47473] (3-162)
  IPR015359 Phosphoinositide-specific phospholipase C, EF-hand-like domain [PF09279] (96-157)

Secondary structure (DSSP, 8-state):
-HHHHHHHHHHHHT-HHHHHHHHHHPEE------S-----S-S--------------TT-------PPPSSHHHHHHHHHHHHHHHSTT--STTTTEEEEHHHHHHHHHHTSS----HHHHHHHHHHH---HHHHHTTEE-HHHHHHHHT-TT--S--HHHHHHHS--

pLDDT: mean 77.23, std 20.01, range [37.88, 98.19]

Organism: Helicoverpa armigera (NCBI:txid29058)

Sequence (168 aa):
MDFVTLFRSFSLVMRSELRDIFEQLAVPRNRSPLLGAEKSRSSPELFRSRAIFRTGLLTRNGSLDLEPPSDKVGRKKAFDLLAAAALPGACPDVSGRVLSLPTLGKFCETRQNEPKTEQQLRDIIQRHEPDPTLRADNCLSFEGFVRFLTDKDNYAFVPEQMRANFIR

Mean predicted aligned error: 13.23 Å

Foldseek 3Di:
DLVVLLVLLLVLLVPVVLVVVQVVLWDFPPPPPPPDDPPDPPDPPPPPPVPPPPPDDPPDPDPPPPPQPPDPVSSSVVSNVVSQVVDVPRDSPLVGIWHALVSVQCCCCPVVVHRDDSVVLLVLLCPQAPDVVCNVVSIHGSNSSVSSCPPPPNDPDDPVVVVVVVPD